Protein AF-A0A973GJ28-F1 (afdb_monomer)

Secondary structure (DSSP, 8-state):
-------------------TTS-HHHHHHHHHHHHHHHHHHHHHHHHHHHHHHHHHHHHHHHHHHHHHHHHHTTSS-HHHHHHHHHHHH-

Mean predicted aligned error: 16.58 Å

Radius of gyration: 36.18 Å; Cα contacts (8 Å, |Δi|>4): 15; chains: 1; bounding box: 99×24×77 Å

Structure (mmCIF, N/CA/C/O backbone):
data_AF-A0A973GJ28-F1
#
_entry.id   AF-A0A973GJ28-F1
#
loop_
_atom_site.group_PDB
_atom_site.id
_atom_site.type_symbol
_atom_site.label_atom_id
_atom_site.label_alt_id
_atom_site.label_comp_id
_atom_site.label_asym_id
_atom_site.label_entity_id
_atom_site.label_seq_id
_atom_site.pdbx_PDB_ins_code
_atom_site.Cartn_x
_atom_site.Cartn_y
_atom_site.Cartn_z
_atom_site.occupancy
_atom_site.B_iso_or_equiv
_atom_site.auth_seq_id
_atom_site.auth_comp_id
_atom_site.auth_asym_id
_atom_site.auth_atom_id
_atom_site.pdbx_PDB_model_num
ATOM 1 N N . MET A 1 1 ? 69.253 14.192 -46.743 1.00 51.62 1 MET A N 1
ATOM 2 C CA . MET A 1 1 ? 68.078 15.028 -46.409 1.00 51.62 1 MET A CA 1
ATOM 3 C C . MET A 1 1 ? 66.782 14.294 -46.783 1.00 51.62 1 MET A C 1
ATOM 5 O O . MET A 1 1 ? 66.036 14.778 -47.611 1.00 51.62 1 MET A O 1
ATOM 9 N N . ILE A 1 2 ? 66.521 13.100 -46.226 1.00 52.56 2 ILE A N 1
ATOM 10 C CA . ILE A 1 2 ? 65.254 12.352 -46.425 1.00 52.56 2 ILE A CA 1
ATOM 11 C C . ILE A 1 2 ? 64.977 11.512 -45.163 1.00 52.56 2 ILE A C 1
ATOM 13 O O . ILE A 1 2 ? 64.953 10.291 -45.216 1.00 52.56 2 ILE A O 1
ATOM 17 N N . LEU A 1 3 ? 64.875 12.144 -43.989 1.00 56.78 3 LEU A N 1
ATOM 18 C CA . LEU A 1 3 ? 64.632 11.411 -42.730 1.00 56.78 3 LEU A CA 1
ATOM 19 C C . LEU A 1 3 ? 63.659 12.110 -41.761 1.00 56.78 3 LEU A C 1
ATOM 21 O O . LEU A 1 3 ? 63.639 11.790 -40.581 1.00 56.78 3 LEU A O 1
ATOM 25 N N . ILE A 1 4 ? 62.805 13.025 -42.239 1.00 62.72 4 ILE A N 1
ATOM 26 C CA . ILE A 1 4 ? 61.812 13.716 -41.384 1.00 62.72 4 ILE A CA 1
ATOM 27 C C . ILE A 1 4 ? 60.382 13.484 -41.885 1.00 62.72 4 ILE A C 1
ATOM 29 O O . ILE A 1 4 ? 59.612 14.424 -42.028 1.00 62.72 4 ILE A O 1
ATOM 33 N N . ASN A 1 5 ? 60.000 12.245 -42.198 1.00 63.06 5 ASN A N 1
ATOM 34 C CA . ASN A 1 5 ? 58.608 11.985 -42.585 1.00 63.06 5 ASN A CA 1
ATOM 35 C C . ASN A 1 5 ? 58.038 10.687 -42.013 1.00 63.06 5 ASN A C 1
ATOM 37 O O . ASN A 1 5 ? 57.384 9.914 -42.702 1.00 63.06 5 ASN A O 1
ATOM 41 N N . ASN A 1 6 ? 58.273 10.460 -40.721 1.00 67.06 6 ASN A N 1
ATOM 42 C CA . ASN A 1 6 ? 57.536 9.441 -39.979 1.00 67.06 6 ASN A CA 1
ATOM 43 C C . ASN A 1 6 ? 56.971 10.002 -38.671 1.00 67.06 6 ASN A C 1
ATOM 45 O O . ASN A 1 6 ? 57.156 9.445 -37.592 1.00 67.06 6 ASN A O 1
ATOM 49 N N . ILE A 1 7 ? 56.291 11.144 -38.777 1.00 71.12 7 ILE A N 1
ATOM 50 C CA . ILE A 1 7 ? 55.389 11.625 -37.737 1.00 71.12 7 ILE A CA 1
ATOM 51 C C . ILE A 1 7 ? 53.968 11.264 -38.170 1.00 71.12 7 ILE A C 1
ATOM 53 O O . ILE A 1 7 ? 53.534 11.659 -39.249 1.00 71.12 7 ILE A O 1
ATOM 57 N N . ARG A 1 8 ? 53.247 10.605 -37.252 1.00 71.62 8 ARG A N 1
ATOM 58 C CA . ARG A 1 8 ? 51.778 10.495 -37.165 1.00 71.62 8 ARG A CA 1
ATOM 59 C C . ARG A 1 8 ? 51.124 9.282 -37.834 1.00 71.62 8 ARG A C 1
ATOM 61 O O . ARG A 1 8 ? 50.595 9.381 -38.932 1.00 71.62 8 ARG A O 1
ATOM 68 N N . ARG A 1 9 ? 50.972 8.199 -37.061 1.00 63.00 9 ARG A N 1
ATOM 69 C CA . ARG A 1 9 ? 49.755 7.355 -37.067 1.00 63.00 9 ARG A CA 1
ATOM 70 C C . ARG A 1 9 ? 49.436 6.945 -35.621 1.00 63.00 9 ARG A C 1
ATOM 72 O O . ARG A 1 9 ? 50.099 6.086 -35.063 1.00 63.00 9 ARG A O 1
ATOM 79 N N . ASN A 1 10 ? 48.738 7.817 -34.896 1.00 60.34 10 ASN A N 1
ATOM 80 C CA . ASN A 1 10 ? 47.292 7.768 -34.615 1.00 60.34 10 ASN A CA 1
ATOM 81 C C . ASN A 1 10 ? 46.871 6.680 -33.604 1.00 60.34 10 ASN A C 1
ATOM 83 O O . ASN A 1 10 ? 46.777 5.503 -33.925 1.00 60.34 10 ASN A O 1
ATOM 87 N N . THR A 1 11 ? 46.671 7.164 -32.371 1.00 63.78 11 THR A N 1
ATOM 88 C CA . THR A 1 11 ? 45.510 6.997 -31.472 1.00 63.78 11 THR A CA 1
ATOM 89 C C . THR A 1 11 ? 44.799 5.638 -31.383 1.00 63.78 11 THR A C 1
ATOM 91 O O . THR A 1 11 ? 44.198 5.132 -32.325 1.00 63.78 11 THR A O 1
ATOM 94 N N . LYS A 1 12 ? 44.775 5.105 -30.152 1.00 65.50 12 LYS A N 1
ATOM 95 C CA . LYS A 1 12 ? 43.952 3.971 -29.7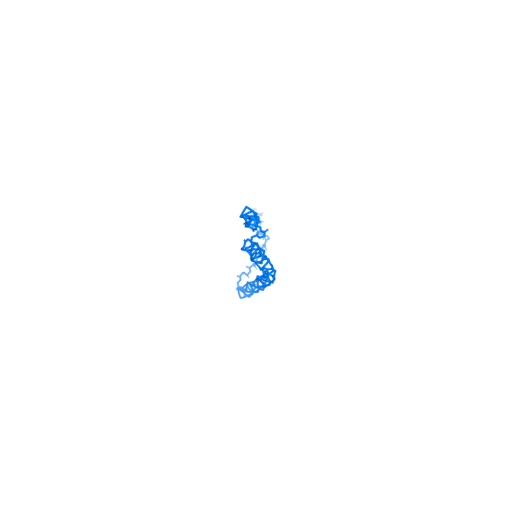10 1.00 65.50 12 LYS A CA 1
ATOM 96 C C . LYS A 1 12 ? 42.471 4.299 -29.940 1.00 65.50 12 LYS A C 1
ATOM 98 O O . LYS A 1 12 ? 41.919 5.164 -29.265 1.00 65.50 12 LYS A O 1
ATOM 103 N N . MET A 1 13 ? 41.839 3.618 -30.891 1.00 61.72 13 MET A N 1
ATOM 104 C CA . MET A 1 13 ? 40.399 3.714 -31.112 1.00 61.72 13 MET A CA 1
ATOM 105 C C . MET A 1 13 ? 39.656 2.911 -30.039 1.00 61.72 13 MET A C 1
ATOM 10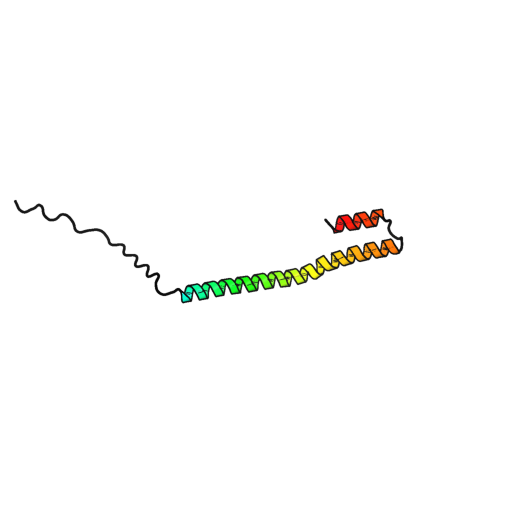7 O O . MET A 1 13 ? 39.499 1.700 -30.164 1.00 61.72 13 MET A O 1
ATOM 111 N N . TYR A 1 14 ? 39.18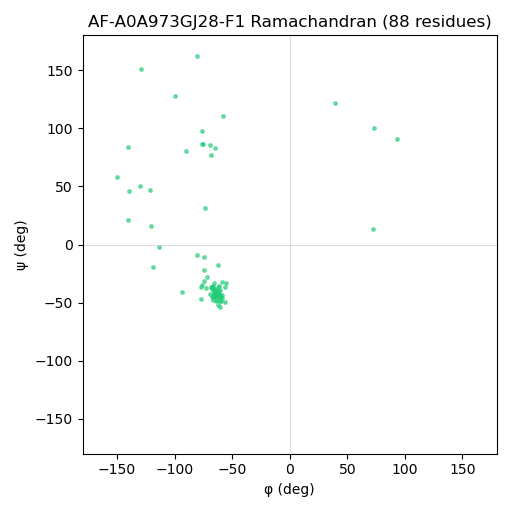4 3.582 -28.987 1.00 59.53 14 TYR A N 1
ATOM 112 C CA . TYR A 1 14 ? 38.085 3.064 -28.171 1.00 59.53 14 TYR A CA 1
ATOM 113 C C . TYR A 1 14 ? 36.792 3.274 -28.951 1.00 59.53 14 TYR A C 1
ATOM 115 O O . TYR A 1 14 ? 36.137 4.306 -28.838 1.00 59.53 14 TYR A O 1
ATOM 123 N N . HIS A 1 15 ? 36.461 2.316 -29.810 1.00 59.72 15 HIS A N 1
ATOM 124 C CA . HIS A 1 15 ? 35.195 2.327 -30.521 1.00 59.72 15 HIS A CA 1
ATOM 125 C C . HIS A 1 15 ? 34.165 1.574 -29.679 1.00 59.72 15 HIS A C 1
ATOM 127 O O . HIS A 1 15 ? 33.899 0.393 -29.895 1.00 59.72 15 HIS A O 1
ATOM 133 N N . THR A 1 16 ? 33.606 2.254 -28.677 1.00 64.12 16 THR A N 1
ATOM 134 C CA . THR A 1 16 ? 32.377 1.805 -28.024 1.00 64.12 16 THR A CA 1
ATOM 135 C C . THR A 1 16 ? 31.258 1.971 -29.047 1.00 64.12 16 THR A C 1
ATOM 137 O O . THR A 1 16 ? 30.604 3.009 -29.120 1.00 64.12 16 THR A O 1
ATOM 140 N N . MET A 1 17 ? 31.070 0.961 -29.897 1.00 55.66 17 MET A N 1
ATOM 141 C CA . MET A 1 17 ? 29.858 0.824 -30.700 1.00 55.66 17 MET A CA 1
ATOM 142 C C . MET A 1 17 ? 28.714 0.503 -29.742 1.00 55.66 17 MET A C 1
ATOM 144 O O . MET A 1 17 ? 28.306 -0.649 -29.621 1.00 55.66 17 MET A O 1
ATOM 148 N N . ILE A 1 18 ? 28.206 1.505 -29.024 1.00 57.53 18 ILE A N 1
ATOM 149 C CA . ILE A 1 18 ? 26.911 1.352 -28.373 1.00 57.53 18 ILE A CA 1
ATOM 150 C C . ILE A 1 18 ? 25.871 1.464 -29.483 1.00 57.53 18 ILE A C 1
ATOM 152 O O . ILE A 1 18 ? 25.387 2.545 -29.823 1.00 57.53 18 ILE A O 1
ATOM 156 N N . GLY A 1 19 ? 25.595 0.319 -30.105 1.00 56.78 19 GLY A N 1
ATOM 157 C CA . GLY A 1 19 ? 24.459 0.129 -30.987 1.00 56.78 19 GLY A CA 1
ATOM 158 C C . GLY A 1 19 ? 23.173 0.256 -30.179 1.00 56.78 19 GLY A C 1
ATOM 159 O O . GLY A 1 19 ? 22.591 -0.742 -29.773 1.00 56.78 19 GLY A O 1
ATOM 160 N N . HIS A 1 20 ? 22.715 1.486 -29.960 1.00 60.06 20 HIS A N 1
ATOM 161 C CA . HIS A 1 20 ? 21.431 1.815 -29.330 1.00 60.06 20 HIS A CA 1
ATOM 162 C C . HIS A 1 20 ? 20.225 1.556 -30.264 1.00 60.06 20 HIS A C 1
ATOM 164 O O . HIS A 1 20 ? 19.240 2.283 -30.232 1.00 60.06 20 HIS A O 1
ATOM 170 N N . GLY A 1 21 ? 20.303 0.565 -31.157 1.00 61.56 21 GLY A N 1
ATOM 171 C CA . GLY A 1 21 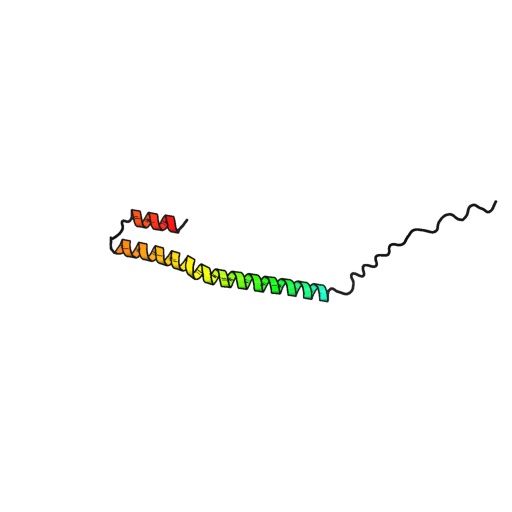? 19.395 0.461 -32.307 1.00 61.56 21 GLY A CA 1
ATOM 172 C C . GLY A 1 21 ? 18.431 -0.725 -32.326 1.00 61.56 21 GLY A C 1
ATOM 173 O O . GLY A 1 21 ? 17.669 -0.835 -33.278 1.00 61.56 21 GLY A O 1
ATOM 174 N N . GLY A 1 22 ? 18.464 -1.635 -31.345 1.00 64.50 22 GLY A N 1
ATOM 175 C CA . GLY A 1 22 ? 17.793 -2.942 -31.485 1.00 64.50 22 GLY A CA 1
ATOM 176 C C . GLY A 1 22 ? 16.680 -3.276 -30.493 1.00 64.50 22 GLY A C 1
ATOM 177 O O . GLY A 1 22 ? 15.874 -4.156 -30.774 1.00 64.50 22 GLY A O 1
ATOM 178 N N . ASN A 1 23 ? 16.604 -2.600 -29.343 1.00 71.81 23 ASN A N 1
ATOM 179 C CA . ASN A 1 23 ? 15.941 -3.186 -28.168 1.00 71.81 23 ASN A CA 1
ATOM 180 C C . ASN A 1 23 ? 14.753 -2.383 -27.621 1.00 71.81 23 ASN A C 1
ATOM 182 O O . ASN A 1 23 ? 14.300 -2.652 -26.514 1.00 71.81 23 ASN A O 1
ATOM 186 N N . TRP A 1 24 ? 14.200 -1.444 -28.388 1.00 80.94 24 TRP A N 1
ATOM 187 C CA . TRP A 1 24 ? 13.055 -0.629 -27.956 1.00 80.94 24 TRP A CA 1
ATOM 188 C C . TRP A 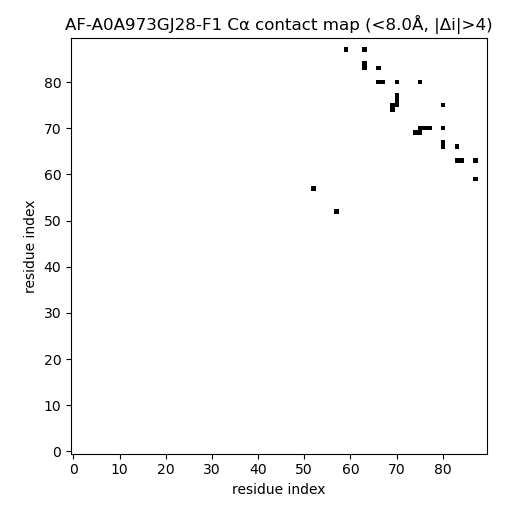1 24 ? 11.841 -1.474 -27.515 1.00 80.94 24 TRP A C 1
ATOM 190 O O . TRP A 1 24 ? 11.155 -1.130 -26.558 1.00 80.94 24 TRP A O 1
ATOM 200 N N . LEU A 1 25 ? 11.621 -2.639 -28.141 1.00 83.56 25 LEU A N 1
ATOM 201 C CA . LEU A 1 25 ? 10.604 -3.604 -27.706 1.00 83.56 25 LEU A CA 1
ATOM 202 C C . LEU A 1 25 ? 10.914 -4.209 -26.330 1.00 83.56 25 LEU A C 1
ATOM 204 O O . LEU A 1 25 ? 10.008 -4.380 -25.519 1.00 83.56 25 LEU A O 1
ATOM 208 N N . ALA A 1 26 ? 12.182 -4.509 -26.046 1.00 86.31 26 ALA A N 1
ATOM 209 C CA . ALA A 1 26 ? 12.594 -5.009 -24.739 1.00 86.31 26 ALA A CA 1
ATOM 210 C C . ALA A 1 26 ? 12.444 -3.928 -23.655 1.00 86.31 26 ALA A C 1
ATOM 212 O O . ALA A 1 26 ? 12.024 -4.237 -22.542 1.00 86.31 26 ALA A O 1
ATOM 213 N N . GLU A 1 27 ? 12.710 -2.661 -23.984 1.00 85.88 27 GLU A N 1
ATOM 214 C CA . GLU A 1 27 ? 12.491 -1.535 -23.068 1.00 85.88 27 GLU A CA 1
ATOM 215 C C . GLU A 1 27 ? 11.007 -1.336 -22.743 1.00 85.88 27 GLU A C 1
ATOM 217 O O . GLU A 1 27 ? 10.651 -1.175 -21.575 1.00 85.88 27 GLU A O 1
ATOM 222 N N . ILE A 1 28 ? 10.129 -1.430 -23.747 1.00 90.94 28 ILE A N 1
ATOM 223 C CA . ILE A 1 28 ? 8.676 -1.335 -23.551 1.00 90.94 28 ILE A CA 1
ATOM 224 C C . ILE A 1 28 ? 8.164 -2.486 -22.682 1.00 90.94 28 ILE A C 1
ATOM 226 O O . ILE A 1 28 ? 7.428 -2.251 -21.724 1.00 90.94 28 ILE A O 1
ATOM 230 N N . LEU A 1 29 ? 8.562 -3.728 -22.975 1.00 90.75 29 LEU A N 1
ATOM 231 C CA . LEU A 1 29 ? 8.152 -4.891 -22.182 1.00 90.75 29 LEU A CA 1
ATOM 232 C C . LEU A 1 29 ? 8.639 -4.792 -20.732 1.00 90.75 29 LEU A C 1
ATOM 234 O O . LEU A 1 29 ? 7.881 -5.092 -19.811 1.00 90.75 29 LEU A O 1
ATOM 238 N N . ASN A 1 30 ? 9.867 -4.316 -20.518 1.00 91.25 30 ASN A N 1
ATOM 239 C CA . ASN A 1 30 ? 10.397 -4.069 -19.183 1.00 91.25 30 ASN A CA 1
ATOM 240 C C . ASN A 1 30 ? 9.586 -2.988 -18.448 1.00 91.25 30 ASN A C 1
ATOM 242 O O . ASN A 1 30 ? 9.227 -3.171 -17.288 1.00 91.25 30 ASN A O 1
ATOM 246 N N . PHE A 1 31 ? 9.233 -1.892 -19.120 1.00 93.25 31 PHE A N 1
ATOM 247 C CA . PHE A 1 31 ? 8.418 -0.834 -18.520 1.00 93.25 31 PHE A CA 1
ATOM 248 C C . PHE A 1 31 ? 7.019 -1.331 -18.125 1.00 93.25 31 PHE A C 1
ATOM 250 O O . PHE A 1 31 ? 6.550 -1.060 -17.020 1.00 93.25 31 PHE A O 1
ATOM 257 N N . ILE A 1 32 ? 6.376 -2.119 -18.991 1.00 95.69 32 ILE A N 1
ATOM 258 C CA . ILE A 1 32 ? 5.079 -2.749 -18.708 1.00 95.69 32 ILE A CA 1
ATOM 259 C C . ILE A 1 32 ? 5.189 -3.706 -17.516 1.00 95.69 32 ILE A C 1
ATOM 261 O O . ILE A 1 32 ? 4.318 -3.703 -16.649 1.00 95.69 32 ILE A O 1
ATOM 265 N N . PHE A 1 33 ? 6.262 -4.494 -17.437 1.00 94.62 33 PHE A N 1
ATOM 266 C CA . PHE A 1 33 ? 6.508 -5.398 -16.315 1.00 94.62 33 PHE A CA 1
ATOM 267 C C . PHE A 1 33 ? 6.625 -4.643 -14.981 1.00 94.62 33 PHE A C 1
ATOM 269 O O . PHE A 1 33 ? 5.965 -5.008 -14.006 1.00 94.62 33 PHE A O 1
ATOM 276 N N . TRP A 1 34 ? 7.378 -3.539 -14.947 1.00 94.94 34 TRP A N 1
ATOM 277 C CA . TRP A 1 34 ? 7.467 -2.667 -13.771 1.00 94.94 34 TRP A CA 1
ATOM 278 C C . TRP A 1 34 ? 6.124 -2.024 -13.405 1.00 94.94 34 TRP A C 1
ATOM 280 O O . TRP A 1 34 ? 5.767 -1.972 -12.226 1.00 94.94 34 TRP A O 1
ATOM 290 N N . LEU A 1 35 ? 5.347 -1.585 -14.398 1.00 96.25 35 LEU A N 1
ATOM 291 C CA . LEU A 1 35 ? 4.015 -1.020 -14.177 1.00 96.25 35 LEU A CA 1
ATOM 292 C C . LEU A 1 35 ? 3.044 -2.061 -13.599 1.00 96.25 35 LEU A C 1
ATOM 294 O O . LEU A 1 35 ? 2.251 -1.749 -12.707 1.00 96.25 35 LEU A O 1
ATOM 298 N N . LEU A 1 36 ? 3.123 -3.308 -14.065 1.00 96.38 36 LEU A N 1
ATOM 299 C CA . LEU A 1 36 ? 2.306 -4.411 -13.567 1.00 96.38 36 LEU A CA 1
ATOM 300 C C . LEU A 1 36 ? 2.645 -4.733 -12.107 1.00 96.38 36 LEU A C 1
ATOM 302 O O . LEU A 1 36 ? 1.738 -4.840 -11.283 1.00 96.38 36 LEU A O 1
ATOM 306 N N . ILE A 1 37 ? 3.937 -4.794 -11.768 1.00 95.81 37 ILE A N 1
ATOM 307 C CA . ILE A 1 37 ? 4.399 -4.948 -10.380 1.00 95.81 37 ILE A CA 1
ATOM 308 C C . ILE A 1 37 ? 3.836 -3.829 -9.500 1.00 95.81 37 ILE A C 1
ATOM 310 O O . ILE A 1 37 ? 3.249 -4.110 -8.455 1.00 95.81 37 ILE A O 1
ATOM 314 N N . LEU A 1 38 ? 3.962 -2.571 -9.930 1.00 95.88 38 LEU A N 1
ATOM 315 C CA . LEU A 1 38 ? 3.451 -1.426 -9.178 1.00 95.88 38 LEU A CA 1
ATOM 316 C C . LEU A 1 38 ? 1.936 -1.530 -8.958 1.00 95.88 38 LEU A C 1
ATOM 318 O O . LEU A 1 38 ? 1.453 -1.308 -7.850 1.00 95.88 38 LEU A O 1
ATOM 322 N N . THR A 1 39 ? 1.193 -1.922 -9.995 1.00 96.12 39 THR A N 1
ATOM 323 C CA . THR A 1 39 ? -0.264 -2.088 -9.928 1.00 96.12 39 THR A CA 1
ATOM 324 C C . THR A 1 39 ? -0.655 -3.147 -8.898 1.00 96.12 39 THR A C 1
ATOM 326 O O . THR A 1 39 ? -1.535 -2.902 -8.074 1.00 96.12 39 THR A O 1
ATOM 329 N N . VAL A 1 40 ? 0.030 -4.297 -8.890 1.00 95.88 40 VAL A N 1
ATOM 330 C CA . VAL A 1 40 ? -0.200 -5.372 -7.911 1.00 95.88 40 VAL A CA 1
ATOM 331 C C . VAL A 1 40 ? 0.108 -4.899 -6.493 1.00 95.88 40 VAL A C 1
ATOM 333 O O . VAL A 1 40 ? -0.697 -5.134 -5.594 1.00 95.88 40 VAL A O 1
ATOM 336 N N . ILE A 1 41 ? 1.224 -4.193 -6.285 1.00 95.62 41 ILE A N 1
ATOM 337 C CA . ILE A 1 41 ? 1.595 -3.645 -4.972 1.00 95.62 41 ILE A CA 1
ATOM 338 C C . ILE A 1 41 ? 0.518 -2.677 -4.471 1.00 95.62 41 ILE A C 1
ATOM 340 O O . ILE A 1 41 ? 0.054 -2.814 -3.341 1.00 95.62 41 ILE A O 1
ATOM 344 N N . VAL A 1 42 ? 0.074 -1.733 -5.307 1.00 94.50 42 VAL A N 1
ATOM 345 C CA . VAL A 1 42 ? -0.976 -0.769 -4.940 1.00 94.50 42 VAL A CA 1
ATOM 346 C C . VAL A 1 42 ? -2.293 -1.479 -4.632 1.00 94.50 42 VAL A C 1
ATOM 348 O O . VAL A 1 42 ? -2.937 -1.152 -3.636 1.00 94.50 42 VAL A O 1
ATOM 351 N N . MET A 1 43 ? -2.687 -2.475 -5.432 1.00 93.69 43 MET A N 1
ATOM 352 C CA . MET A 1 43 ? -3.878 -3.286 -5.160 1.00 93.69 43 MET A CA 1
ATOM 353 C C . MET A 1 43 ? -3.773 -4.023 -3.826 1.00 93.69 43 MET A C 1
ATOM 355 O O . MET A 1 43 ? -4.739 -4.038 -3.068 1.00 93.69 43 MET A O 1
ATOM 359 N N . LEU A 1 44 ? -2.610 -4.606 -3.526 1.00 91.81 44 LEU A N 1
ATOM 360 C CA . LEU A 1 44 ? -2.369 -5.325 -2.282 1.00 91.81 44 LEU A CA 1
ATOM 361 C C . LEU A 1 44 ? -2.461 -4.366 -1.091 1.00 91.81 44 LEU A C 1
ATOM 363 O O . LEU A 1 44 ? -3.219 -4.621 -0.159 1.00 91.81 44 LEU A O 1
ATOM 367 N N . ILE A 1 45 ? -1.781 -3.218 -1.161 1.00 90.06 45 ILE A N 1
ATOM 368 C CA . ILE A 1 45 ? -1.853 -2.176 -0.131 1.00 90.06 45 ILE A CA 1
ATOM 369 C C . ILE A 1 45 ? -3.296 -1.704 0.041 1.00 90.06 45 ILE A C 1
ATOM 371 O O . ILE A 1 45 ? -3.763 -1.626 1.168 1.00 90.06 45 ILE A O 1
ATOM 375 N N . MET A 1 46 ? -4.036 -1.440 -1.039 1.00 86.38 46 MET A N 1
ATOM 376 C CA . MET A 1 46 ? -5.432 -1.006 -0.956 1.00 86.38 46 MET A CA 1
ATOM 377 C C . MET A 1 46 ? -6.343 -2.096 -0.374 1.00 86.38 46 MET A C 1
ATOM 379 O O . MET A 1 46 ? -7.247 -1.783 0.395 1.00 86.38 46 MET A O 1
ATOM 383 N N . TYR A 1 47 ? -6.123 -3.367 -0.709 1.00 85.75 47 TYR A N 1
ATOM 384 C CA . TYR A 1 47 ? -6.896 -4.491 -0.181 1.00 85.75 47 TYR A CA 1
ATOM 385 C C . TYR A 1 47 ? -6.662 -4.676 1.322 1.00 85.75 47 TYR A C 1
ATOM 387 O O . TYR A 1 47 ? -7.620 -4.728 2.094 1.00 85.75 47 TYR A O 1
ATOM 395 N N . PHE A 1 48 ? -5.399 -4.672 1.757 1.00 79.69 48 PHE A N 1
ATOM 396 C CA . PHE A 1 48 ? -5.041 -4.728 3.175 1.00 79.69 48 PHE A CA 1
ATOM 397 C C . PHE A 1 48 ? -5.492 -3.473 3.925 1.00 79.69 48 PHE A C 1
ATOM 399 O O . PHE A 1 48 ? -6.080 -3.578 4.997 1.00 79.69 48 PHE A O 1
ATOM 406 N N . ALA A 1 49 ? -5.310 -2.287 3.344 1.00 75.25 49 ALA A N 1
ATOM 407 C CA . ALA A 1 49 ? -5.791 -1.039 3.921 1.00 75.25 49 ALA A CA 1
ATOM 408 C C . ALA A 1 49 ? -7.314 -1.028 4.040 1.00 75.25 49 ALA A C 1
ATOM 410 O O . ALA A 1 49 ? -7.810 -0.538 5.036 1.00 75.25 49 ALA A O 1
ATOM 411 N N . ARG A 1 50 ? -8.077 -1.599 3.100 1.00 67.50 50 ARG A N 1
ATOM 412 C CA . ARG A 1 50 ? -9.538 -1.759 3.227 1.00 67.50 50 ARG A CA 1
ATOM 413 C C . ARG A 1 50 ? -9.922 -2.756 4.313 1.00 67.50 50 ARG A C 1
ATOM 415 O O . ARG A 1 50 ? -10.901 -2.531 5.021 1.00 67.50 50 ARG A O 1
ATOM 422 N N . MET A 1 51 ? -9.150 -3.825 4.471 1.00 62.53 51 MET A N 1
ATOM 423 C CA . MET A 1 51 ? -9.354 -4.810 5.531 1.00 62.53 51 MET A CA 1
ATOM 424 C C . MET A 1 51 ? -9.107 -4.192 6.919 1.00 62.53 51 MET A C 1
ATOM 426 O O . MET A 1 51 ? -9.918 -4.378 7.825 1.00 62.53 51 MET A O 1
ATOM 430 N N . THR A 1 52 ? -8.073 -3.359 7.062 1.00 58.38 52 THR A N 1
ATOM 431 C CA . THR A 1 52 ? -7.780 -2.612 8.297 1.00 58.38 52 THR A CA 1
ATOM 432 C C . THR A 1 52 ? -8.692 -1.390 8.476 1.00 58.38 52 THR A C 1
ATOM 434 O O . THR A 1 52 ? -9.151 -1.119 9.582 1.00 58.38 52 THR A O 1
ATOM 437 N N . ALA A 1 53 ? -9.056 -0.681 7.409 1.00 54.66 53 ALA A N 1
ATOM 438 C CA . ALA A 1 53 ? -9.948 0.481 7.455 1.00 54.66 53 ALA A CA 1
ATOM 439 C C . ALA A 1 53 ? -11.401 0.084 7.739 1.00 54.66 53 ALA A C 1
ATOM 441 O O . ALA A 1 53 ? -12.118 0.832 8.394 1.00 54.66 53 ALA A O 1
ATOM 442 N N . SER A 1 54 ? -11.833 -1.126 7.359 1.00 53.28 54 SER A N 1
ATOM 443 C CA . SER A 1 54 ? -13.100 -1.689 7.844 1.00 53.28 54 SER A CA 1
ATOM 444 C C . SER A 1 54 ? -13.104 -1.896 9.363 1.00 53.28 54 SER A C 1
ATOM 446 O O . SER A 1 54 ? -14.183 -2.078 9.925 1.00 53.28 54 SER A O 1
ATOM 448 N N . SER A 1 55 ? -11.946 -1.905 10.030 1.00 54.91 55 SER A N 1
ATOM 449 C CA . SER A 1 55 ? -11.859 -1.954 11.491 1.00 54.91 55 SER A CA 1
ATOM 450 C C . SER A 1 55 ? -11.750 -0.555 12.104 1.00 54.91 55 SER A C 1
ATOM 452 O O . SER A 1 55 ? -12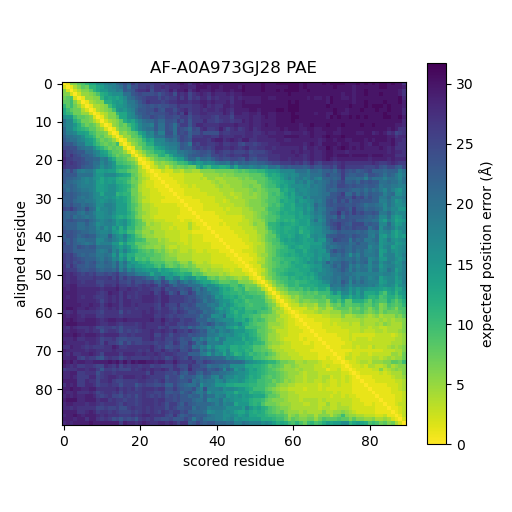.468 -0.282 13.058 1.00 54.91 55 SER A O 1
ATOM 454 N N . SER A 1 56 ? -10.979 0.372 11.520 1.00 55.78 56 SER A N 1
ATOM 455 C CA . SER A 1 56 ? -10.837 1.734 12.062 1.00 55.78 56 SER A CA 1
ATOM 456 C C . SER A 1 56 ? -12.039 2.636 11.764 1.00 55.78 56 SER A C 1
ATOM 458 O O . SER A 1 56 ? -12.584 3.230 12.689 1.00 55.78 56 SER A O 1
ATOM 460 N N . ALA A 1 57 ? -12.536 2.675 10.523 1.00 57.59 57 ALA A N 1
ATOM 461 C CA . ALA A 1 57 ? -13.710 3.474 10.159 1.00 57.59 57 ALA A CA 1
ATOM 462 C C . ALA A 1 57 ? -14.983 2.941 10.832 1.00 57.59 57 ALA A C 1
ATOM 464 O O . ALA A 1 57 ? -15.825 3.707 11.290 1.00 57.59 57 ALA A O 1
ATOM 465 N N . ARG A 1 58 ? -15.094 1.613 10.976 1.00 59.25 58 ARG A N 1
ATOM 466 C CA . ARG A 1 58 ? -16.215 0.987 11.687 1.00 59.25 58 ARG A CA 1
ATOM 467 C C . ARG A 1 58 ? -16.110 1.156 13.199 1.00 59.25 58 ARG A C 1
ATOM 469 O O . ARG A 1 58 ? -17.144 1.239 13.850 1.00 59.25 58 ARG A O 1
ATOM 476 N N . SER A 1 59 ? -14.903 1.216 13.764 1.00 61.88 59 SER A N 1
ATOM 477 C CA . SER A 1 59 ? -14.715 1.509 15.189 1.00 61.88 59 SER A CA 1
ATOM 478 C C . SER A 1 59 ? -15.003 2.976 15.507 1.00 61.88 59 SER A C 1
ATOM 480 O O . SER A 1 59 ? -15.624 3.242 16.531 1.00 61.88 59 SER A O 1
ATOM 482 N N . TYR A 1 60 ? -14.640 3.904 14.616 1.00 66.25 60 TYR A N 1
ATOM 483 C CA . TYR A 1 60 ? -14.992 5.322 14.720 1.00 66.25 60 TYR A CA 1
ATOM 484 C C . TYR A 1 60 ? -16.514 5.529 14.709 1.00 66.25 60 TYR A C 1
ATOM 486 O O . TYR A 1 60 ? -17.075 6.073 15.661 1.00 66.25 60 TYR A O 1
ATOM 494 N N . ASP A 1 61 ? -17.205 4.988 13.696 1.00 69.00 61 ASP A N 1
ATOM 495 C CA . ASP A 1 61 ? -18.671 5.060 13.607 1.00 69.00 61 ASP A CA 1
ATOM 496 C C . ASP A 1 61 ? -19.349 4.385 14.804 1.00 69.00 61 ASP A C 1
ATOM 498 O O . ASP A 1 61 ? -20.340 4.884 15.343 1.00 69.00 61 ASP A O 1
ATOM 502 N N . LYS A 1 62 ? -18.802 3.256 15.269 1.00 75.50 62 LYS A N 1
ATOM 503 C CA . LYS A 1 62 ? -19.339 2.540 16.425 1.00 75.50 62 LYS A CA 1
ATOM 504 C C . LYS A 1 62 ? -19.161 3.344 17.715 1.00 75.50 62 LYS A C 1
ATOM 506 O O . LYS A 1 62 ? -20.124 3.455 18.469 1.00 75.50 62 LYS A O 1
ATOM 511 N N . ALA A 1 63 ? -17.995 3.940 17.960 1.00 79.06 63 ALA A N 1
ATOM 512 C CA . ALA A 1 63 ? -17.747 4.775 19.137 1.00 79.06 63 ALA A CA 1
ATOM 513 C C . ALA A 1 63 ? -18.682 5.996 19.173 1.00 79.06 63 ALA A C 1
ATOM 515 O O . ALA A 1 63 ? -19.323 6.260 20.192 1.00 79.06 63 ALA A O 1
ATOM 516 N N . LEU A 1 64 ? -18.851 6.668 18.031 1.00 81.69 64 LEU A N 1
ATOM 517 C CA . LEU A 1 64 ? -19.734 7.827 17.897 1.00 81.69 64 LEU A CA 1
ATOM 518 C C . LEU A 1 64 ? -21.217 7.433 18.049 1.00 81.69 64 LEU A C 1
ATOM 520 O O . LEU A 1 64 ? -21.988 8.139 18.705 1.00 81.69 64 LEU A O 1
ATOM 524 N N . SER A 1 65 ? -21.620 6.272 17.517 1.00 80.25 65 SER A N 1
ATOM 525 C CA . SER A 1 65 ? -22.974 5.730 17.705 1.00 80.25 65 SER A CA 1
ATOM 526 C C . SER A 1 65 ? -23.279 5.380 19.168 1.00 80.25 65 SER A C 1
ATOM 528 O O . SER A 1 65 ? -24.360 5.712 19.653 1.00 80.25 65 SER A O 1
ATOM 530 N N . ILE A 1 66 ? -22.314 4.806 19.899 1.00 85.31 66 ILE A N 1
ATOM 531 C CA . ILE A 1 66 ? -22.454 4.457 21.321 1.00 85.31 66 ILE A CA 1
ATOM 532 C C . ILE A 1 66 ? -22.576 5.724 22.174 1.00 85.31 66 ILE A C 1
ATOM 534 O O . ILE A 1 66 ? -23.446 5.798 23.043 1.00 85.31 66 ILE A O 1
ATOM 538 N N . ALA A 1 67 ? -21.748 6.740 21.913 1.00 85.19 67 ALA A N 1
ATOM 539 C CA . ALA A 1 67 ? -21.831 8.024 22.607 1.00 85.19 67 ALA A CA 1
ATOM 540 C C . ALA A 1 67 ? -23.200 8.693 22.388 1.00 85.19 67 ALA A C 1
ATOM 542 O O . ALA A 1 67 ? -23.838 9.144 23.338 1.00 85.19 67 ALA A O 1
ATOM 543 N N . ARG A 1 68 ? -23.707 8.688 21.147 1.00 85.25 68 ARG A N 1
ATOM 544 C CA . ARG A 1 68 ? -25.026 9.247 20.818 1.00 85.25 68 ARG A CA 1
ATOM 545 C C . ARG A 1 68 ? -26.171 8.506 21.512 1.00 85.25 68 ARG A C 1
ATOM 547 O O . ARG A 1 68 ? -27.098 9.148 21.998 1.00 85.25 68 ARG A O 1
ATOM 554 N N . GLU A 1 69 ? -26.119 7.176 21.562 1.00 87.75 69 GLU A N 1
ATOM 555 C CA . GLU A 1 69 ? -27.152 6.365 22.213 1.00 87.75 69 GLU A CA 1
ATOM 556 C C . GLU A 1 69 ? -27.226 6.648 23.720 1.00 87.75 69 GLU A C 1
ATOM 558 O O . GLU A 1 69 ? -28.316 6.830 24.260 1.00 87.75 69 GLU A O 1
ATOM 563 N N . ARG A 1 70 ? -26.076 6.765 24.396 1.00 87.31 70 ARG A N 1
ATOM 564 C CA . ARG A 1 70 ? -26.023 7.099 25.829 1.00 87.31 70 ARG A CA 1
ATOM 565 C C . ARG A 1 70 ? -26.493 8.517 26.122 1.00 87.31 70 ARG A C 1
ATOM 567 O O . ARG A 1 70 ? -27.179 8.735 27.117 1.00 87.31 70 ARG A O 1
ATOM 574 N N . TYR A 1 71 ? -26.186 9.464 25.237 1.00 88.00 71 TYR A N 1
ATOM 575 C CA . TYR A 1 71 ? -26.700 10.828 25.338 1.00 88.00 71 TYR A CA 1
ATOM 576 C C . TYR A 1 71 ? -28.230 10.854 25.219 1.00 88.00 71 TYR A C 1
ATOM 578 O O . TYR A 1 71 ? -28.903 11.498 26.018 1.00 88.00 71 TYR A O 1
ATOM 586 N N . ALA A 1 72 ? -28.796 10.091 24.277 1.00 88.81 72 ALA A N 1
ATOM 587 C CA . ALA A 1 72 ? -30.246 9.972 24.112 1.00 88.81 72 ALA A CA 1
ATOM 588 C C . ALA A 1 72 ? -30.931 9.284 25.307 1.00 88.81 72 ALA A C 1
ATOM 590 O O . ALA A 1 72 ? -32.054 9.639 25.656 1.00 88.81 72 ALA A O 1
ATOM 591 N N . LYS A 1 73 ? -30.248 8.332 25.954 1.00 88.56 73 LYS A N 1
ATOM 592 C CA . LYS A 1 73 ? -30.695 7.714 27.213 1.00 88.56 73 LYS A CA 1
ATOM 593 C C . LYS A 1 73 ? -30.527 8.630 28.433 1.00 88.56 73 LYS A C 1
ATOM 595 O O . LYS A 1 73 ? -31.045 8.305 29.494 1.00 88.56 73 LYS A O 1
ATOM 600 N N . GLY A 1 74 ? -29.824 9.759 28.296 1.00 88.62 74 GLY A N 1
ATOM 601 C CA . GLY A 1 74 ? -29.502 10.666 29.401 1.00 88.62 74 GLY A CA 1
ATOM 602 C C . GLY A 1 74 ? -28.439 10.124 30.363 1.00 88.62 74 GLY A C 1
ATOM 603 O O . GLY A 1 74 ? -28.270 10.673 31.446 1.00 88.62 74 GLY A O 1
ATOM 604 N N . GLU A 1 75 ? -27.729 9.057 29.983 1.00 88.94 75 GLU A N 1
ATOM 605 C CA . GLU A 1 75 ? -26.656 8.448 30.783 1.00 88.94 75 GLU A CA 1
ATOM 606 C C . GLU A 1 75 ? -25.374 9.292 30.777 1.00 88.94 75 GLU A C 1
ATOM 608 O O . GLU A 1 75 ? -24.552 9.160 31.680 1.00 88.94 75 GLU A O 1
ATOM 613 N N . ILE A 1 76 ? -25.202 10.148 29.765 1.00 88.75 76 ILE A N 1
ATOM 614 C CA . ILE A 1 76 ? -24.088 11.096 29.653 1.00 88.75 76 ILE A CA 1
ATOM 615 C C . ILE A 1 76 ? -24.611 12.501 29.367 1.00 88.75 76 ILE A C 1
ATOM 617 O O . ILE A 1 76 ? -25.647 12.692 28.723 1.00 88.75 76 ILE A O 1
ATOM 621 N N . THR A 1 77 ? -23.868 13.504 29.818 1.00 89.25 77 THR A N 1
ATOM 622 C CA . THR A 1 77 ? -24.203 14.911 29.605 1.00 89.25 77 THR A CA 1
ATOM 623 C C . THR A 1 77 ? -23.783 15.385 28.211 1.00 89.25 77 THR A C 1
ATOM 625 O O . THR A 1 77 ? -22.917 14.802 27.556 1.00 89.25 77 THR A O 1
ATOM 628 N N . LYS A 1 78 ? -24.345 16.513 27.758 1.00 87.44 78 LYS A N 1
ATOM 629 C CA . LYS A 1 78 ? -23.943 17.149 26.492 1.00 87.44 78 LYS A CA 1
ATOM 630 C C . LYS A 1 78 ? -22.438 17.461 26.440 1.00 87.44 78 LYS A C 1
ATOM 632 O O . LYS A 1 78 ? -21.835 17.303 25.386 1.00 87.44 78 LYS A O 1
ATOM 637 N N . ARG A 1 79 ? -21.841 17.863 27.572 1.00 88.75 79 ARG A N 1
ATOM 638 C CA . ARG A 1 79 ? -20.402 18.166 27.666 1.00 88.75 79 ARG A CA 1
ATOM 639 C C . ARG A 1 79 ? -19.544 16.927 27.427 1.00 88.75 79 ARG A C 1
ATOM 641 O O . ARG A 1 79 ? -18.583 17.002 26.676 1.00 88.75 79 ARG A O 1
ATOM 648 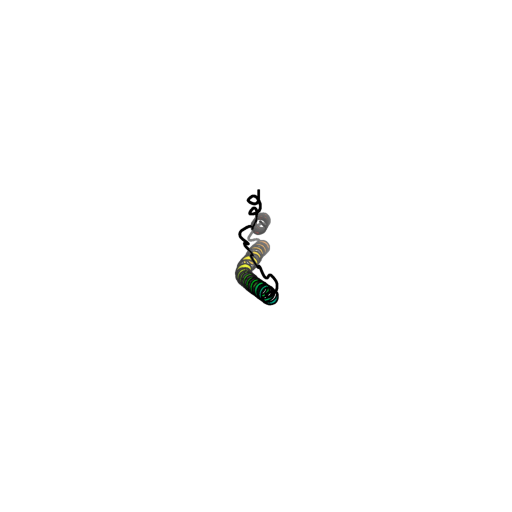N N . GLU A 1 80 ? -19.918 15.797 28.021 1.00 85.31 80 GLU A N 1
ATOM 649 C CA . GLU A 1 80 ? -19.206 14.525 27.831 1.00 85.31 80 GLU A CA 1
ATOM 650 C C . GLU A 1 80 ? -19.353 14.013 26.392 1.00 85.31 80 GLU A C 1
ATOM 652 O O . GLU A 1 80 ? -18.397 13.511 25.810 1.00 85.31 80 GLU A O 1
ATOM 657 N N . TYR A 1 81 ? -20.528 14.189 25.780 1.00 88.56 81 TYR A N 1
ATOM 658 C CA . TYR A 1 81 ? -20.733 13.861 24.368 1.00 88.56 81 TYR A CA 1
ATOM 659 C C . TYR A 1 81 ? -19.882 14.732 23.428 1.00 88.56 81 TYR A C 1
ATOM 661 O O . TYR A 1 81 ? -19.319 14.217 22.463 1.00 88.56 81 TYR A O 1
ATOM 669 N N . GLU A 1 82 ? -19.787 16.040 23.690 1.00 87.19 82 GLU A N 1
ATOM 670 C CA . GLU A 1 82 ? -18.958 16.960 22.900 1.00 87.19 82 GLU A CA 1
ATOM 671 C C . GLU A 1 82 ? -17.466 16.629 23.019 1.00 87.19 82 GLU A C 1
ATOM 673 O O . GLU A 1 82 ? -16.807 16.561 21.986 1.00 87.19 82 GLU A O 1
ATOM 678 N N . GLN A 1 83 ? -16.973 16.309 24.221 1.00 87.62 83 GLN A N 1
ATOM 679 C CA . GLN A 1 83 ? -15.587 15.869 24.433 1.00 87.62 83 GLN A CA 1
ATOM 680 C C . GLN A 1 83 ? -15.256 14.590 23.657 1.00 87.62 83 GLN A C 1
ATOM 682 O O . GLN A 1 83 ? -14.290 14.559 22.909 1.00 87.62 83 GLN A O 1
ATOM 687 N N . ILE A 1 84 ? -16.102 13.557 23.746 1.00 84.69 84 ILE A N 1
ATOM 688 C CA . ILE A 1 84 ? -15.889 12.300 23.008 1.00 84.69 84 ILE A CA 1
ATOM 689 C C . ILE A 1 84 ? -15.895 12.539 21.492 1.00 84.69 84 ILE A C 1
ATOM 691 O O . ILE A 1 84 ? -15.175 11.879 20.747 1.00 84.69 84 ILE A O 1
ATOM 695 N N . LYS A 1 85 ? -16.731 13.464 21.013 1.00 83.19 85 LYS A N 1
ATOM 696 C CA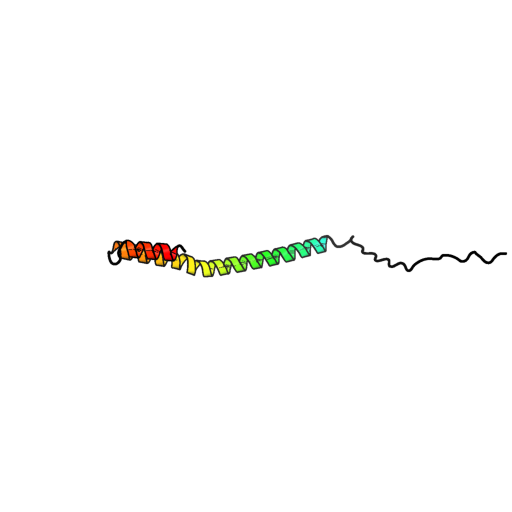 . LYS A 1 85 ? -16.806 13.808 19.593 1.00 83.19 85 LYS A CA 1
ATOM 697 C C . LYS A 1 85 ? -15.548 14.545 19.120 1.00 83.19 85 LYS A C 1
ATOM 699 O O . LYS A 1 85 ? -15.096 14.242 18.018 1.00 83.19 85 LYS A O 1
ATOM 704 N N . GLU A 1 86 ? -15.031 15.487 19.910 1.00 85.12 86 GLU A N 1
ATOM 705 C CA . GLU A 1 86 ? -13.761 16.177 19.636 1.00 85.12 86 GLU A CA 1
ATOM 706 C C . GLU A 1 86 ? -12.596 15.186 19.622 1.00 85.12 86 GLU A C 1
ATOM 708 O O . GLU A 1 86 ? -11.929 15.086 18.595 1.00 85.12 86 GLU A O 1
ATOM 713 N N . ASP A 1 87 ? -12.457 14.370 20.672 1.00 83.75 87 ASP A N 1
ATOM 714 C CA . ASP A 1 87 ? -11.393 13.364 20.822 1.00 83.75 87 ASP A CA 1
ATOM 715 C C . ASP A 1 87 ? -11.381 12.323 19.694 1.00 83.75 87 ASP A C 1
ATOM 717 O O . ASP A 1 87 ? -10.339 11.783 19.341 1.00 83.75 87 ASP A O 1
ATOM 721 N N . LEU A 1 88 ? -12.549 11.985 19.142 1.00 75.75 88 LEU A N 1
ATOM 722 C CA . LEU A 1 88 ? -12.640 11.065 18.011 1.00 75.75 88 LEU A CA 1
ATOM 723 C C . LEU A 1 88 ? -12.224 11.755 16.700 1.00 75.75 88 LEU A C 1
ATOM 725 O O . LEU A 1 88 ? -11.690 11.092 15.815 1.00 75.75 88 LEU A O 1
ATOM 729 N N . SER A 1 89 ? -12.528 13.047 16.533 1.00 71.00 89 SER A N 1
ATOM 730 C CA . SER A 1 89 ? -12.306 13.797 15.285 1.00 71.00 89 SER A CA 1
ATOM 731 C C . SER A 1 89 ? -10.876 14.303 15.062 1.00 71.00 89 SER A C 1
ATOM 733 O O . SER A 1 89 ? -10.596 14.789 13.963 1.00 71.00 89 SER A O 1
ATOM 735 N N . GLU A 1 90 ? -10.019 14.195 16.076 1.00 55.69 90 GLU A N 1
ATOM 736 C CA . GLU A 1 90 ? -8.586 14.529 16.057 1.00 55.69 90 GLU A CA 1
ATOM 737 C C . GLU A 1 90 ? -7.718 13.305 15.703 1.00 55.6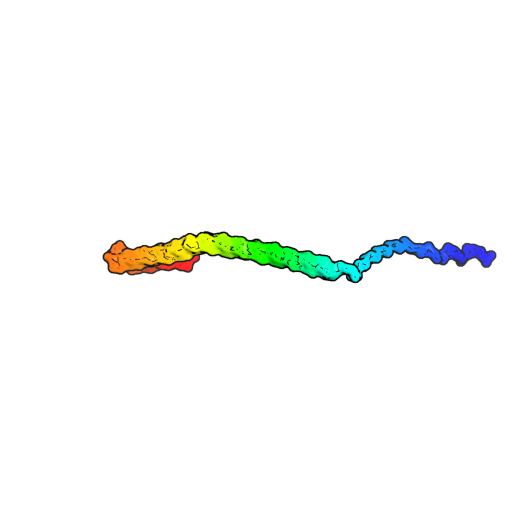9 90 GLU A C 1
ATOM 739 O O . GLU A 1 90 ? -6.731 13.486 14.950 1.00 55.69 90 GLU A O 1
#

pLDDT: mean 77.03, std 14.23, range [51.62, 96.38]

Nearest PDB structures (foldseek):
  6o35-assembly1_B-2  TM=7.936E-01  e=9.997E+00  synthetic construct
  6pby-assembly1_A  TM=4.156E-01  e=9.997E+00  Rattus norvegicus

Sequence (90 aa):
MILINNIRRNTKMYHTMIGHGGNWLAEILNFIFWLLILTVIVMLIMYFARMTASSSARSYDKALSIARERYAKGEITKREYEQIKEDLSE

Solvent-accessible surface area (backbone atoms only — not comparable to full-atom values): 5593 Å² total; per-residue (Å²): 144,87,83,89,82,86,81,87,86,79,80,88,79,82,76,80,78,76,75,90,77,80,52,68,67,59,52,50,53,50,52,52,52,52,51,50,53,51,51,51,50,52,50,49,51,51,52,52,48,48,61,51,40,61,50,53,56,48,46,52,54,48,52,54,50,52,47,50,53,36,42,75,72,62,78,43,53,72,68,59,46,50,50,55,52,51,68,68,74,109

Foldseek 3Di:
DPDPPPDDDDDDDPPPPPCPDPCVVVVVVVVVVVVVVVVVVVVVCVVVCVVVCCVLVVVLVVQLVVLVVCVVVVVDDPVVNVVSVVVSVD